Protein AF-A0AA39C9L7-F1 (afdb_monomer_lite)

Secondary structure (DSSP, 8-state):
---TTTTSPPPPEEEEE-TTS-EEEEEESSGGGGTS--HHHHHHHHHHHHS-GGGS----TTTS--GGGS--THHHHH-----GGGSHHHHHHHHHHHS----

InterPro domains:
  IPR007527 Zinc finger, SWIM-type [PS50966] (13-49)

Structure (mmCIF, N/CA/C/O backbone):
data_AF-A0AA39C9L7-F1
#
_entry.id   AF-A0AA39C9L7-F1
#
loop_
_atom_site.group_PDB
_atom_site.id
_atom_site.type_symbol
_atom_site.label_atom_id
_atom_site.label_alt_id
_atom_site.label_comp_id
_atom_site.label_asym_id
_atom_site.label_entity_id
_atom_site.label_seq_id
_atom_site.pdbx_PDB_ins_code
_atom_site.Cartn_x
_atom_site.Cartn_y
_atom_site.Cartn_z
_atom_site.occupancy
_atom_site.B_iso_or_equiv
_atom_site.auth_seq_id
_atom_site.auth_comp_id
_atom_site.auth_asym_id
_atom_site.auth_atom_id
_atom_site.pdbx_PDB_model_num
ATOM 1 N N . MET A 1 1 ? 19.465 0.924 21.738 1.00 45.41 1 MET A N 1
ATOM 2 C CA . MET A 1 1 ? 18.721 1.045 20.464 1.00 45.41 1 MET A CA 1
ATOM 3 C C . MET A 1 1 ? 19.732 1.195 19.339 1.00 45.41 1 MET A C 1
ATOM 5 O O . MET A 1 1 ? 20.429 2.197 19.297 1.00 45.41 1 MET A O 1
ATOM 9 N N . GLN A 1 2 ? 19.902 0.176 18.499 1.00 39.09 2 GLN A N 1
ATOM 10 C CA . GLN A 1 2 ? 20.868 0.201 17.397 1.00 39.09 2 GLN A CA 1
ATOM 11 C C . GLN A 1 2 ? 20.254 0.981 16.219 1.00 39.09 2 GLN A C 1
ATOM 13 O O . GLN A 1 2 ? 19.266 0.544 15.638 1.00 39.09 2 GLN A O 1
ATOM 18 N N . THR A 1 3 ? 20.794 2.158 15.892 1.00 53.06 3 THR A N 1
ATOM 19 C CA . THR A 1 3 ? 20.255 3.099 14.882 1.00 53.06 3 THR A CA 1
ATOM 20 C C . THR A 1 3 ? 20.807 2.863 13.468 1.00 53.06 3 THR A C 1
ATOM 22 O O . THR A 1 3 ? 20.812 3.760 12.627 1.00 53.06 3 THR A O 1
ATOM 25 N N . SER A 1 4 ? 21.267 1.647 13.163 1.00 48.06 4 SER A N 1
ATOM 26 C CA . SER A 1 4 ? 22.079 1.330 11.975 1.00 48.06 4 SER A CA 1
ATOM 27 C C . SER A 1 4 ? 21.371 1.436 10.612 1.00 48.06 4 SER A C 1
ATOM 29 O O . SER A 1 4 ? 21.981 1.130 9.593 1.00 48.06 4 SER A O 1
ATOM 31 N N . HIS A 1 5 ? 20.123 1.909 10.544 1.00 54.19 5 HIS A N 1
ATOM 32 C CA . HIS A 1 5 ? 19.326 1.922 9.310 1.00 54.19 5 HIS A CA 1
ATOM 33 C C . HIS A 1 5 ? 18.667 3.266 8.960 1.00 54.19 5 HIS A C 1
ATOM 35 O O . HIS A 1 5 ? 17.748 3.297 8.148 1.00 54.19 5 HIS A O 1
ATOM 41 N N . LEU A 1 6 ? 19.168 4.390 9.483 1.00 56.44 6 LEU A N 1
ATOM 42 C CA . LEU A 1 6 ? 18.651 5.737 9.167 1.00 56.44 6 LEU A CA 1
ATOM 43 C C . LEU A 1 6 ? 18.743 6.131 7.675 1.00 56.44 6 LEU A C 1
ATOM 45 O O . LEU A 1 6 ? 18.081 7.072 7.254 1.00 56.44 6 LEU A O 1
ATOM 49 N N . LYS A 1 7 ? 19.560 5.431 6.873 1.00 58.84 7 LYS A N 1
ATOM 50 C CA . LYS A 1 7 ? 19.748 5.694 5.431 1.00 58.84 7 LYS A CA 1
ATOM 51 C C . LYS A 1 7 ? 18.944 4.770 4.507 1.00 58.84 7 LYS A C 1
ATOM 53 O O . LYS A 1 7 ? 19.009 4.931 3.291 1.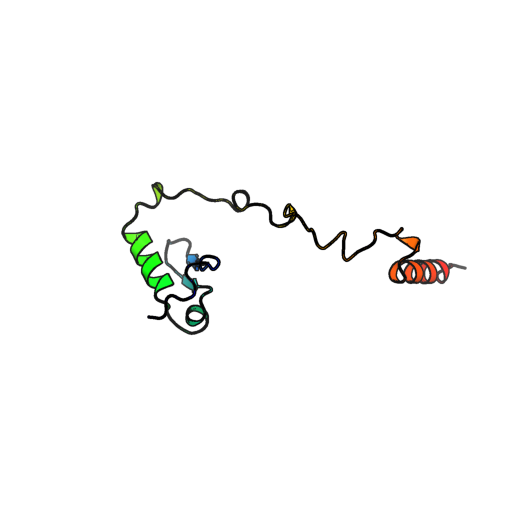00 58.84 7 LYS A O 1
ATOM 58 N N . ASN A 1 8 ? 18.225 3.789 5.052 1.00 64.62 8 ASN A N 1
ATOM 59 C CA . ASN A 1 8 ? 17.385 2.909 4.244 1.00 64.62 8 ASN A CA 1
ATOM 60 C C . ASN A 1 8 ? 16.055 3.581 3.902 1.00 64.62 8 ASN A C 1
ATOM 62 O O . ASN A 1 8 ? 15.692 4.605 4.480 1.00 64.62 8 ASN A O 1
ATOM 66 N N . LYS A 1 9 ? 15.329 3.003 2.937 1.00 69.50 9 LYS A N 1
ATOM 67 C CA . LYS A 1 9 ? 13.983 3.473 2.601 1.00 69.50 9 LYS A CA 1
ATOM 68 C C . LYS A 1 9 ? 13.127 3.571 3.875 1.00 69.50 9 LYS A C 1
ATOM 70 O O . LYS A 1 9 ? 13.191 2.644 4.689 1.00 69.50 9 LYS A O 1
ATOM 75 N N . PRO A 1 10 ? 12.334 4.647 4.034 1.00 78.88 10 PRO A N 1
ATOM 76 C CA . PRO A 1 10 ? 11.397 4.771 5.142 1.00 78.88 10 PRO A CA 1
ATOM 77 C C . PRO A 1 10 ? 10.500 3.537 5.238 1.00 78.88 10 PRO A C 1
ATOM 79 O O . PRO A 1 10 ? 10.123 2.961 4.217 1.00 78.88 10 PRO A O 1
ATOM 82 N N . HIS A 1 11 ? 10.155 3.138 6.460 1.00 83.44 11 HIS A N 1
ATOM 83 C CA . HIS A 1 11 ? 9.178 2.078 6.660 1.00 83.44 11 HIS A CA 1
ATOM 84 C C . HIS A 1 11 ? 7.803 2.539 6.177 1.00 83.44 11 HIS A C 1
ATOM 86 O O . HIS A 1 11 ? 7.297 3.570 6.614 1.00 83.44 11 HIS A O 1
ATOM 92 N N . GLU A 1 12 ? 7.185 1.747 5.310 1.00 86.38 12 GLU A N 1
ATOM 93 C CA . GLU A 1 12 ? 5.794 1.940 4.915 1.00 86.38 12 GLU A CA 1
ATOM 94 C C . GLU A 1 12 ? 4.867 1.394 6.007 1.00 86.38 12 GLU A C 1
ATOM 96 O O . GLU A 1 12 ? 5.106 0.306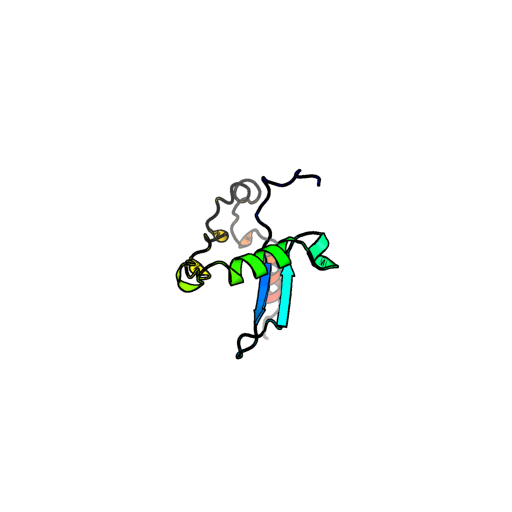 6.556 1.00 86.38 12 GLU A O 1
ATOM 101 N N . ILE A 1 13 ? 3.834 2.174 6.330 1.00 88.00 13 ILE A N 1
ATOM 102 C CA . ILE A 1 13 ? 2.784 1.836 7.289 1.00 88.00 13 ILE A CA 1
ATOM 103 C C . ILE A 1 13 ? 1.468 1.805 6.527 1.00 88.00 13 ILE A C 1
ATOM 105 O O . ILE A 1 13 ? 1.029 2.818 5.990 1.00 88.00 13 ILE A O 1
ATOM 109 N N . ASN A 1 14 ? 0.849 0.632 6.496 1.00 87.88 14 ASN A N 1
ATOM 110 C CA . ASN A 1 14 ? -0.428 0.404 5.841 1.00 87.88 14 ASN A CA 1
ATOM 111 C C . ASN A 1 14 ? -1.511 0.285 6.910 1.00 87.88 14 ASN A C 1
ATOM 113 O O . ASN A 1 14 ? -1.354 -0.474 7.867 1.00 87.88 14 ASN A O 1
ATOM 117 N N . CYS A 1 15 ? -2.597 1.035 6.750 1.00 87.88 15 CYS A N 1
ATOM 118 C CA . CYS A 1 15 ? -3.714 1.072 7.684 1.00 87.88 15 CYS A CA 1
ATOM 119 C C . CYS A 1 15 ? -5.011 0.757 6.938 1.00 87.88 15 CYS A C 1
ATOM 121 O O . CYS A 1 15 ? -5.272 1.339 5.888 1.00 87.88 15 CYS A O 1
ATOM 123 N N . SER A 1 16 ? -5.816 -0.147 7.489 1.00 88.94 16 SER A N 1
ATOM 124 C CA . SER A 1 16 ? -7.188 -0.380 7.035 1.00 88.94 16 SER A CA 1
ATOM 125 C C . SER A 1 16 ? -8.147 0.304 7.999 1.00 88.94 16 SER A C 1
ATOM 127 O O . SER A 1 16 ? -8.060 0.097 9.211 1.00 88.94 16 SER A O 1
ATOM 129 N N . VAL A 1 17 ? -9.066 1.106 7.468 1.00 89.38 17 VAL A N 1
ATOM 130 C CA . VAL A 1 17 ? -10.023 1.899 8.249 1.00 89.38 17 VAL A CA 1
ATOM 131 C C . VAL A 1 17 ? -11.441 1.562 7.784 1.00 89.38 17 VAL A C 1
ATOM 133 O O . VAL A 1 17 ? -11.678 1.408 6.589 1.00 89.38 17 VAL A O 1
ATOM 136 N N . SER A 1 18 ? -12.370 1.414 8.729 1.00 92.12 18 SER A N 1
ATOM 137 C CA . SER A 1 18 ? -13.801 1.247 8.455 1.00 92.12 18 SER A CA 1
ATOM 138 C C . SER A 1 18 ? -14.396 2.523 7.855 1.00 92.12 18 SER A C 1
ATOM 140 O O . SER A 1 18 ? -13.860 3.616 8.044 1.00 92.12 18 SER A O 1
ATOM 142 N N . CYS A 1 19 ? -15.568 2.408 7.233 1.00 87.62 19 CYS A N 1
ATOM 143 C CA . CYS A 1 19 ? -16.372 3.558 6.816 1.00 87.62 19 CYS A CA 1
ATOM 144 C C . CYS A 1 19 ? -16.673 4.519 7.983 1.00 87.62 19 CYS A C 1
ATOM 146 O O . CYS A 1 19 ? -16.743 5.725 7.776 1.00 87.62 19 CYS A O 1
ATOM 148 N N . ASP A 1 20 ? -16.764 4.003 9.213 1.00 90.38 20 ASP A N 1
ATOM 149 C CA . ASP A 1 20 ? -17.001 4.794 10.432 1.00 90.38 20 ASP A CA 1
ATOM 150 C C . ASP A 1 20 ? -15.732 5.461 10.999 1.00 90.38 20 ASP A C 1
ATOM 152 O O . ASP A 1 20 ? -15.735 5.949 12.129 1.00 90.38 20 ASP A O 1
ATOM 156 N N . GLY A 1 21 ? -14.603 5.399 10.287 1.00 82.06 21 GLY A N 1
ATOM 157 C CA . GLY A 1 21 ? -13.329 5.962 10.744 1.00 82.06 21 GLY A CA 1
ATOM 158 C C . GLY A 1 21 ? -12.603 5.131 11.811 1.00 82.06 21 GLY A C 1
ATOM 159 O O . GLY A 1 21 ? -11.587 5.567 12.350 1.00 82.06 21 GLY A O 1
ATOM 160 N N . LYS A 1 22 ? -13.083 3.920 12.124 1.00 88.25 22 LYS A N 1
ATOM 161 C CA . LYS A 1 22 ? -12.417 3.005 13.067 1.00 88.25 22 LYS A CA 1
ATOM 162 C C . LYS A 1 22 ? -11.240 2.292 12.409 1.00 88.25 22 LYS A C 1
ATOM 164 O O . LYS A 1 22 ? -11.383 1.732 11.327 1.00 88.25 22 LYS A O 1
ATOM 169 N N . ILE A 1 23 ? -10.102 2.246 13.093 1.00 88.69 23 ILE A N 1
ATOM 170 C CA . ILE A 1 23 ? -8.921 1.505 12.634 1.00 88.69 23 ILE A CA 1
ATOM 171 C C . ILE A 1 23 ? -9.188 0.001 12.780 1.00 88.69 23 ILE A C 1
ATOM 173 O O . ILE A 1 23 ? -9.414 -0.480 13.888 1.00 88.69 23 ILE A O 1
ATOM 177 N N . LEU A 1 24 ? -9.162 -0.731 11.665 1.00 89.88 24 LEU A N 1
ATOM 178 C CA . LEU A 1 24 ? -9.362 -2.183 11.618 1.00 89.88 24 LEU A CA 1
ATOM 179 C C . LEU A 1 24 ? -8.040 -2.931 11.802 1.00 89.88 24 LEU A C 1
ATOM 181 O O . LEU A 1 24 ? -7.962 -3.898 12.555 1.00 89.88 24 LEU A O 1
ATOM 185 N N . SER A 1 25 ? -6.990 -2.481 11.116 1.00 88.75 25 SER A N 1
ATOM 186 C CA . SER A 1 25 ? -5.658 -3.078 11.199 1.00 88.75 25 SER A CA 1
ATOM 187 C C . SER A 1 25 ? -4.584 -2.079 10.785 1.00 88.75 25 SER A C 1
ATOM 189 O O . SER A 1 25 ? -4.830 -1.170 9.992 1.00 88.75 25 SER A O 1
ATOM 191 N N . MET A 1 26 ? -3.376 -2.255 11.319 1.00 88.50 26 MET A N 1
ATOM 192 C CA . MET A 1 26 ? -2.203 -1.495 10.902 1.00 88.50 26 MET A CA 1
ATOM 193 C C . MET A 1 26 ? -0.989 -2.417 10.832 1.00 88.50 26 MET A C 1
ATOM 195 O O . MET A 1 26 ? -0.755 -3.207 11.745 1.00 88.50 26 MET A O 1
ATOM 199 N N . VAL A 1 27 ? -0.220 -2.308 9.753 1.00 89.25 27 VAL A N 1
ATOM 200 C CA . VAL A 1 27 ? 0.970 -3.125 9.498 1.00 89.25 27 VAL A CA 1
ATOM 201 C C . VAL A 1 27 ? 2.121 -2.215 9.107 1.00 89.25 27 VAL A C 1
ATOM 203 O O . VAL A 1 27 ? 1.966 -1.314 8.286 1.00 89.25 27 VAL A O 1
ATOM 206 N N . CYS A 1 28 ? 3.295 -2.470 9.678 1.00 88.44 28 CYS A N 1
ATOM 207 C CA . CYS A 1 28 ? 4.522 -1.765 9.340 1.00 88.44 28 CYS A CA 1
ATOM 208 C C . CYS A 1 28 ? 5.510 -2.732 8.692 1.00 88.44 28 CYS A C 1
ATOM 210 O O . CYS A 1 28 ? 5.740 -3.823 9.203 1.00 88.44 28 CYS A O 1
ATOM 212 N N . THR A 1 29 ? 6.164 -2.297 7.619 1.00 87.19 29 THR A N 1
ATOM 213 C CA . THR A 1 29 ? 7.181 -3.076 6.883 1.00 87.19 29 THR A CA 1
ATOM 214 C C . THR A 1 29 ? 8.477 -3.350 7.663 1.00 87.19 29 THR A C 1
ATOM 216 O O . THR A 1 29 ? 9.392 -3.993 7.149 1.00 87.19 29 THR A O 1
ATOM 219 N N . CYS A 1 30 ? 8.610 -2.857 8.898 1.00 84.69 30 CYS A N 1
ATOM 220 C CA . CYS A 1 30 ? 9.762 -3.164 9.744 1.00 84.69 30 CYS A CA 1
ATOM 221 C C . CYS A 1 30 ? 9.756 -4.635 10.201 1.00 84.69 30 CYS A C 1
ATOM 223 O O . CYS A 1 30 ? 8.701 -5.249 10.322 1.00 84.69 30 CYS A O 1
ATOM 225 N N . LYS A 1 31 ? 10.934 -5.185 10.529 1.00 78.56 31 LYS A N 1
ATOM 226 C CA . LYS A 1 31 ? 11.074 -6.594 10.952 1.00 78.56 31 LYS A CA 1
ATOM 227 C C . LYS A 1 31 ? 10.158 -6.977 12.123 1.00 78.56 31 LYS A C 1
ATOM 229 O O . LYS A 1 31 ? 9.612 -8.069 12.120 1.00 78.56 31 LYS A O 1
ATOM 234 N N . ALA A 1 32 ? 9.968 -6.071 13.084 1.00 72.38 32 ALA A N 1
ATOM 235 C CA . ALA A 1 32 ? 9.074 -6.288 14.224 1.00 72.38 32 ALA A CA 1
ATOM 236 C C . ALA A 1 32 ? 7.585 -6.208 13.838 1.00 72.38 32 ALA A C 1
ATOM 238 O O . ALA A 1 32 ? 6.763 -6.924 14.393 1.00 72.38 32 ALA A O 1
ATOM 239 N N . GLY A 1 33 ? 7.235 -5.384 12.844 1.00 63.28 33 GLY A N 1
ATOM 240 C CA . GLY A 1 33 ? 5.851 -5.172 12.400 1.00 63.28 33 GLY A CA 1
ATOM 241 C C . GLY A 1 33 ? 5.228 -6.362 11.667 1.00 63.28 33 GLY A C 1
ATOM 242 O O . GLY A 1 33 ? 4.037 -6.327 11.374 1.00 63.28 33 GLY A O 1
ATOM 243 N N . LEU A 1 34 ? 6.017 -7.406 11.392 1.00 62.19 34 LEU A N 1
ATOM 244 C CA . LEU A 1 34 ? 5.561 -8.680 10.831 1.00 62.19 34 LEU A CA 1
ATOM 245 C C . LEU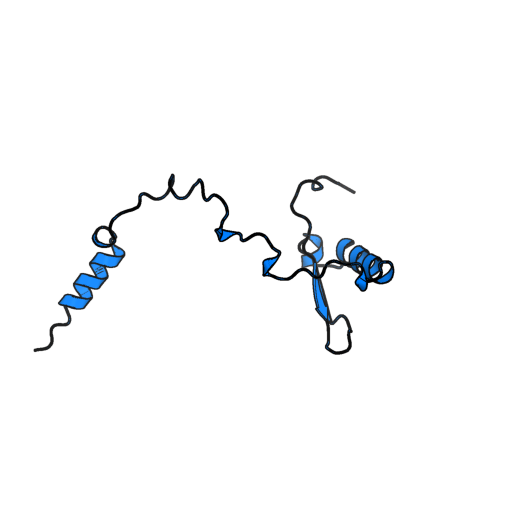 A 1 34 ? 5.135 -9.697 11.907 1.00 62.19 34 LEU A C 1
ATOM 247 O O . LEU A 1 34 ? 4.534 -10.707 11.556 1.00 62.19 34 LEU A O 1
ATOM 251 N N . GLY A 1 35 ? 5.428 -9.449 13.192 1.00 60.09 35 GLY A N 1
ATOM 252 C CA . GLY A 1 35 ? 5.098 -10.364 14.296 1.00 60.09 35 GLY A CA 1
ATOM 253 C C . GLY A 1 35 ? 4.471 -9.706 15.533 1.00 60.09 35 GLY A C 1
ATOM 254 O O . GLY A 1 35 ? 3.750 -10.377 16.264 1.00 60.09 35 GLY A O 1
ATOM 255 N N . GLU A 1 36 ? 4.696 -8.407 15.771 1.00 65.81 36 GLU A N 1
ATOM 256 C CA . GLU A 1 36 ? 4.238 -7.688 16.970 1.00 65.81 36 GLU A CA 1
ATOM 257 C C . GLU A 1 36 ? 4.002 -6.176 16.733 1.00 65.81 36 GLU A C 1
ATOM 259 O O . GLU A 1 36 ? 4.214 -5.640 15.641 1.00 65.81 36 GLU A O 1
ATOM 264 N N . LYS A 1 37 ? 3.544 -5.456 17.774 1.00 75.19 37 LYS A N 1
ATOM 265 C CA . LYS A 1 37 ? 3.312 -3.999 17.737 1.00 75.19 37 LYS A CA 1
ATOM 266 C C . LYS A 1 37 ? 4.649 -3.254 17.727 1.00 75.19 37 LYS A C 1
ATOM 268 O O . LYS A 1 37 ? 5.338 -3.190 18.740 1.00 75.19 37 LYS A O 1
ATOM 273 N N . CYS A 1 38 ? 5.005 -2.644 16.599 1.00 86.88 38 CYS A N 1
ATOM 274 C CA . CYS A 1 38 ? 6.230 -1.856 16.503 1.00 86.88 38 CYS A CA 1
ATOM 275 C C . CYS A 1 38 ? 6.033 -0.399 16.963 1.00 86.88 38 CYS A C 1
ATOM 277 O O . CYS A 1 38 ? 4.953 0.181 16.838 1.00 86.88 38 CYS A O 1
ATOM 279 N N . MET A 1 39 ? 7.117 0.233 17.424 1.00 85.25 39 MET A N 1
ATOM 280 C CA . MET A 1 39 ? 7.106 1.646 17.837 1.00 85.25 39 MET A CA 1
ATOM 281 C C . MET A 1 39 ? 6.761 2.609 16.689 1.00 85.25 39 MET A C 1
ATOM 283 O O . MET A 1 39 ? 6.270 3.703 16.944 1.00 85.25 39 MET A O 1
ATOM 287 N N . HIS A 1 40 ? 6.961 2.203 15.429 1.00 87.56 40 HIS A N 1
ATOM 288 C CA . HIS A 1 40 ? 6.573 3.008 14.267 1.00 87.56 40 HIS A CA 1
ATOM 289 C C . HIS A 1 40 ? 5.053 3.174 14.168 1.00 87.56 40 HIS A C 1
ATOM 291 O O . HIS A 1 40 ? 4.582 4.284 13.959 1.00 87.56 40 HIS A O 1
ATOM 297 N N . ILE A 1 41 ? 4.289 2.096 14.385 1.00 87.81 41 ILE A N 1
ATOM 298 C CA . ILE A 1 41 ? 2.818 2.139 14.409 1.00 87.81 41 ILE A CA 1
ATOM 299 C C . ILE A 1 41 ? 2.342 3.094 15.503 1.00 87.81 41 ILE A C 1
ATOM 301 O O . ILE A 1 41 ? 1.504 3.959 15.258 1.00 87.81 41 ILE A O 1
ATOM 305 N N . PHE A 1 42 ? 2.920 2.972 16.700 1.00 86.81 42 PHE A N 1
ATOM 306 C CA . PHE A 1 42 ? 2.569 3.838 17.821 1.00 86.81 42 PHE A CA 1
ATOM 307 C C . PHE A 1 42 ? 2.887 5.310 17.532 1.00 86.81 42 PHE A C 1
ATOM 309 O O . PHE A 1 42 ? 2.033 6.173 17.719 1.00 86.81 42 PHE A O 1
ATOM 316 N N . GLY A 1 43 ? 4.089 5.592 17.021 1.00 88.44 43 GLY A N 1
ATOM 317 C CA . GLY A 1 43 ? 4.497 6.942 16.640 1.00 88.44 43 GLY A CA 1
ATOM 318 C C . GLY A 1 43 ? 3.588 7.547 15.571 1.00 88.44 43 GLY A C 1
ATOM 319 O O . GLY A 1 43 ? 3.216 8.710 15.680 1.00 88.44 43 GLY A O 1
ATOM 320 N N . THR A 1 44 ? 3.163 6.762 14.580 1.00 87.12 44 THR A N 1
ATOM 321 C CA . THR A 1 44 ? 2.223 7.226 13.552 1.00 87.12 44 THR A CA 1
ATOM 322 C C . THR A 1 44 ? 0.855 7.551 14.126 1.00 87.12 44 THR A C 1
ATOM 324 O O . THR A 1 44 ? 0.337 8.623 13.834 1.00 87.12 44 THR A O 1
ATOM 327 N N . LEU A 1 45 ? 0.293 6.688 14.978 1.00 87.69 45 LEU A N 1
ATOM 328 C CA . LEU A 1 45 ? -0.975 6.973 15.655 1.00 87.69 45 LEU A CA 1
ATOM 329 C C . LEU A 1 45 ? -0.885 8.256 16.483 1.00 87.69 45 LEU A C 1
ATOM 331 O O . LEU A 1 45 ? -1.753 9.117 16.373 1.00 87.69 45 LEU A O 1
ATOM 335 N N . LEU A 1 46 ? 0.196 8.417 17.250 1.00 88.44 46 LEU A N 1
ATOM 336 C CA . LEU A 1 46 ? 0.434 9.621 18.037 1.00 88.44 46 LEU A CA 1
ATOM 337 C C . LEU A 1 46 ? 0.542 10.864 17.140 1.00 88.44 46 LEU A C 1
ATOM 339 O O . LEU A 1 46 ? -0.139 11.857 17.386 1.00 88.44 46 LEU A O 1
ATOM 343 N N . CYS A 1 47 ? 1.317 10.805 16.056 1.00 86.31 47 CYS A N 1
ATOM 344 C CA . CYS A 1 47 ? 1.4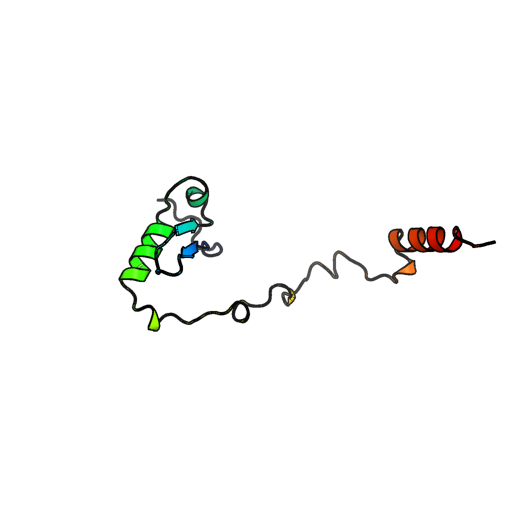03 11.893 15.082 1.00 86.31 47 CYS A CA 1
ATOM 345 C C . CYS A 1 47 ? 0.034 12.249 14.491 1.00 86.31 47 CYS A C 1
ATOM 347 O O . CYS A 1 47 ? -0.291 13.428 14.413 1.00 86.31 47 CYS A O 1
ATOM 349 N N . CYS A 1 48 ? -0.796 11.266 14.135 1.00 83.00 48 CYS A N 1
ATOM 350 C CA . CYS A 1 48 ? -2.146 11.514 13.620 1.00 83.00 48 CYS A CA 1
ATOM 351 C C . CYS A 1 48 ? -3.069 12.187 14.647 1.00 83.00 48 CYS A C 1
ATOM 353 O O . CYS A 1 48 ? -3.983 12.899 14.249 1.00 83.00 48 CYS A O 1
ATOM 355 N N . THR A 1 49 ? -2.840 11.983 15.950 1.00 84.50 49 THR A N 1
ATOM 356 C CA . THR A 1 49 ? -3.601 12.677 17.007 1.00 84.50 49 THR A CA 1
ATOM 357 C C . THR A 1 49 ? -3.107 14.096 17.281 1.00 84.50 49 THR A C 1
ATOM 359 O O . THR A 1 49 ? -3.883 14.933 17.730 1.00 84.50 49 THR A O 1
ATOM 362 N N . LEU A 1 50 ? -1.824 14.370 17.027 1.00 86.19 50 LEU A N 1
ATOM 363 C CA . LEU A 1 50 ? -1.194 15.660 17.320 1.00 86.19 50 LEU A CA 1
ATOM 364 C C . LEU A 1 50 ? -1.214 16.618 16.122 1.00 86.19 50 LEU A C 1
ATOM 366 O O . LEU A 1 50 ? -1.194 17.834 16.302 1.00 86.19 50 LEU A O 1
ATOM 370 N N . ILE A 1 51 ? -1.225 16.085 14.901 1.00 84.94 51 ILE A N 1
ATOM 371 C CA . ILE A 1 51 ? -1.174 16.859 13.662 1.00 84.94 51 ILE A CA 1
ATOM 372 C C . ILE A 1 51 ? -2.593 17.040 13.123 1.00 84.94 51 ILE A C 1
ATOM 374 O O . ILE A 1 51 ? -3.374 16.095 13.039 1.00 84.94 51 ILE A O 1
ATOM 378 N N . ASN A 1 52 ? -2.919 18.262 12.700 1.00 79.25 52 ASN A N 1
ATOM 379 C CA . ASN A 1 52 ? -4.158 18.530 11.981 1.00 79.25 52 ASN A CA 1
ATOM 380 C C . ASN A 1 52 ? -4.111 17.839 10.609 1.00 79.25 52 ASN A C 1
ATOM 382 O O . ASN A 1 52 ? -3.321 18.221 9.755 1.00 79.25 52 ASN A O 1
ATOM 386 N N . LEU A 1 53 ? -4.965 16.840 10.382 1.00 75.19 53 LEU A N 1
ATOM 387 C CA . LEU A 1 53 ? -4.957 16.057 9.139 1.00 75.19 53 LEU A CA 1
ATOM 388 C C . LEU A 1 53 ? -5.152 16.914 7.878 1.00 75.19 53 LEU A C 1
ATOM 390 O O . LEU A 1 53 ? -4.641 16.550 6.824 1.00 75.19 53 LEU A O 1
ATOM 394 N N . ASN A 1 54 ? -5.814 18.072 7.984 1.00 77.62 54 ASN A N 1
ATOM 395 C CA . ASN A 1 54 ? -6.019 18.982 6.852 1.00 77.62 54 ASN A C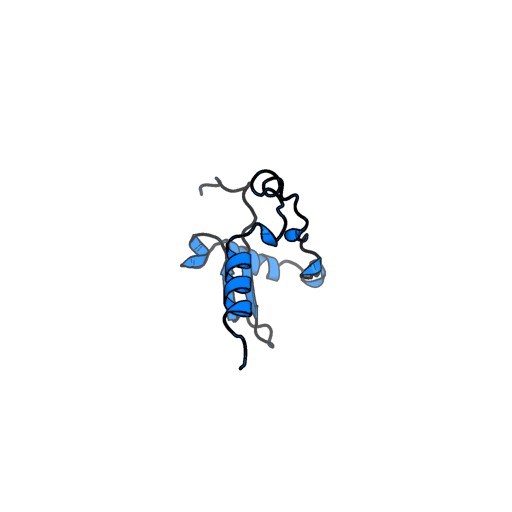A 1
ATOM 396 C C . ASN A 1 54 ? -4.726 19.674 6.387 1.00 77.62 54 ASN A C 1
ATOM 398 O O . ASN A 1 54 ? -4.720 20.294 5.328 1.00 77.62 54 ASN A O 1
ATOM 402 N N . THR A 1 55 ? -3.640 19.603 7.163 1.00 80.81 55 THR A N 1
ATOM 403 C CA . THR A 1 55 ? -2.329 20.138 6.762 1.00 80.81 55 THR A CA 1
ATOM 404 C C . THR A 1 55 ? -1.461 19.102 6.054 1.00 80.81 55 THR A C 1
ATOM 406 O O . THR A 1 55 ? -0.417 19.455 5.503 1.00 80.81 55 THR A O 1
ATOM 409 N N . LEU A 1 56 ? -1.872 17.829 6.052 1.00 78.81 56 LEU A N 1
ATOM 410 C CA . LEU A 1 56 ? -1.152 16.776 5.351 1.00 78.81 56 LEU A CA 1
ATOM 411 C C . LEU A 1 56 ? -1.446 16.862 3.847 1.00 78.81 56 LEU A C 1
ATOM 413 O O . LEU A 1 56 ? -2.609 16.973 3.454 1.00 78.81 56 LEU A O 1
ATOM 417 N N . PRO A 1 57 ? -0.419 16.786 2.982 1.00 79.88 57 PRO A N 1
ATOM 418 C CA . PRO A 1 57 ? -0.642 16.753 1.547 1.00 79.88 57 PRO A CA 1
ATOM 419 C C . PRO A 1 57 ? -1.417 15.485 1.179 1.00 79.88 57 PRO A C 1
ATOM 421 O O . PRO A 1 57 ? -1.011 14.372 1.520 1.00 79.88 57 PRO A O 1
ATOM 424 N N . MET A 1 58 ? -2.526 15.652 0.460 1.00 80.31 58 MET A N 1
ATOM 425 C CA . MET A 1 58 ? -3.250 14.534 -0.132 1.00 80.31 58 MET A CA 1
ATOM 426 C C . MET A 1 58 ? -2.418 13.986 -1.293 1.00 80.31 58 MET A C 1
ATOM 428 O O . MET A 1 58 ? -2.378 14.575 -2.369 1.00 80.31 58 MET A O 1
ATOM 432 N N . LEU A 1 59 ? -1.730 12.871 -1.055 1.00 80.81 59 LEU A N 1
ATOM 433 C CA . LEU A 1 59 ? -0.955 12.174 -2.075 1.00 80.81 59 LEU A CA 1
ATOM 434 C C . LEU A 1 59 ? -1.827 11.110 -2.745 1.00 80.81 59 LEU A C 1
ATOM 436 O O . LEU A 1 59 ? -2.400 10.240 -2.090 1.00 80.81 59 LEU A O 1
ATOM 440 N N . SER A 1 60 ? -1.905 11.172 -4.064 1.00 79.88 60 SER A N 1
ATOM 441 C CA . SER A 1 60 ? -2.502 10.165 -4.931 1.00 79.88 60 SER A CA 1
ATOM 442 C C . SER A 1 60 ? -1.460 9.139 -5.387 1.00 79.88 60 SER A C 1
ATOM 444 O O . SER A 1 60 ? -0.247 9.356 -5.322 1.00 79.88 60 SER A O 1
ATOM 446 N N . CYS A 1 61 ? -1.927 8.018 -5.938 1.00 70.00 61 CYS A N 1
ATOM 447 C CA . CYS A 1 61 ? -1.052 7.017 -6.550 1.00 70.00 61 CYS A CA 1
ATOM 448 C C . CYS A 1 61 ? -0.217 7.571 -7.722 1.00 70.00 61 CYS A C 1
ATOM 450 O O . CYS A 1 61 ? 0.822 6.996 -8.047 1.00 70.00 61 CYS A O 1
ATOM 452 N N . THR A 1 62 ? -0.627 8.693 -8.325 1.00 77.38 62 THR A N 1
ATOM 453 C CA . THR A 1 62 ? 0.129 9.384 -9.378 1.00 77.38 62 THR A CA 1
ATOM 454 C C . THR A 1 62 ? 1.237 10.298 -8.859 1.00 77.38 62 THR A C 1
ATOM 456 O O . THR A 1 62 ? 2.159 10.602 -9.613 1.00 77.38 62 THR A O 1
ATOM 459 N N . ASP A 1 63 ? 1.207 10.685 -7.580 1.00 79.31 63 ASP A N 1
ATOM 460 C CA . ASP A 1 63 ? 2.255 11.519 -6.972 1.00 79.31 63 ASP A CA 1
ATOM 461 C C . ASP A 1 63 ? 3.532 10.721 -6.671 1.00 79.31 63 ASP A C 1
ATOM 463 O O . ASP A 1 63 ? 4.632 11.270 -6.553 1.00 79.31 63 ASP A O 1
ATOM 467 N N . VAL A 1 64 ? 3.420 9.392 -6.600 1.00 77.75 64 VAL A N 1
ATOM 468 C CA . VAL A 1 64 ? 4.577 8.506 -6.495 1.00 77.75 64 VAL A CA 1
ATOM 469 C C . VAL A 1 64 ? 5.281 8.446 -7.850 1.00 77.75 64 VAL A C 1
ATOM 471 O O . VAL A 1 64 ? 4.713 8.002 -8.847 1.00 77.75 64 VAL A O 1
ATOM 474 N N . LYS A 1 65 ? 6.562 8.842 -7.892 1.00 76.19 65 LYS A N 1
ATOM 475 C CA . LYS A 1 65 ? 7.380 8.763 -9.116 1.00 76.19 65 LYS A CA 1
ATOM 476 C C . LYS A 1 65 ? 7.272 7.376 -9.761 1.00 76.19 65 LYS A C 1
ATOM 478 O O . LYS A 1 65 ? 7.628 6.366 -9.147 1.00 76.19 65 LYS A O 1
ATOM 483 N N . CYS A 1 66 ? 6.845 7.352 -11.026 1.00 75.12 66 CYS A N 1
ATOM 484 C CA . CYS A 1 66 ? 6.680 6.136 -11.816 1.00 75.12 66 CYS A CA 1
ATOM 485 C C . CYS A 1 66 ? 7.963 5.292 -11.799 1.00 75.12 66 CYS A C 1
ATOM 487 O O . CYS A 1 66 ? 9.004 5.700 -12.317 1.00 75.12 66 CYS A O 1
ATOM 489 N N . SER A 1 67 ? 7.886 4.093 -11.218 1.00 74.50 67 SER A N 1
ATOM 490 C CA . SER A 1 67 ? 9.049 3.203 -11.137 1.00 74.50 67 SER A CA 1
ATOM 491 C C . SER A 1 67 ? 9.479 2.644 -12.493 1.00 74.50 67 SER A C 1
ATOM 493 O O . SER A 1 67 ? 10.631 2.250 -12.618 1.00 74.50 67 SER A O 1
ATOM 495 N N . TRP A 1 68 ? 8.595 2.654 -13.494 1.00 70.94 68 TRP A N 1
ATOM 496 C CA . TRP A 1 68 ? 8.877 2.183 -14.855 1.00 70.94 68 TRP A CA 1
ATOM 497 C C . TRP A 1 68 ? 9.695 3.187 -15.672 1.00 70.94 68 TRP A C 1
ATOM 499 O O . TRP A 1 68 ? 10.380 2.807 -16.610 1.00 70.94 68 TRP A O 1
ATOM 509 N N . LYS A 1 69 ? 9.649 4.476 -15.309 1.00 70.88 69 LYS A N 1
ATOM 510 C CA . LYS A 1 69 ? 10.471 5.523 -15.936 1.00 70.88 69 LYS A CA 1
ATOM 511 C C . LYS A 1 69 ? 11.876 5.623 -15.333 1.00 70.88 69 LYS A C 1
ATOM 513 O O . LYS A 1 69 ? 12.599 6.567 -15.631 1.00 70.88 69 LYS A O 1
ATOM 518 N N . LYS A 1 70 ? 12.255 4.711 -14.433 1.00 75.19 70 LYS A N 1
ATOM 519 C CA . LYS A 1 70 ? 13.614 4.686 -13.881 1.00 75.19 70 LYS A CA 1
ATOM 520 C C . LYS A 1 70 ? 14.577 4.245 -14.978 1.00 75.19 70 LYS A C 1
ATOM 522 O O . LYS A 1 70 ? 14.249 3.352 -15.749 1.00 75.19 70 LYS A O 1
ATOM 527 N N . ASP A 1 71 ? 15.768 4.838 -15.020 1.00 68.19 71 ASP A N 1
ATOM 528 C CA . ASP A 1 71 ? 16.826 4.395 -15.928 1.00 68.19 71 ASP A CA 1
ATOM 529 C C . ASP A 1 71 ? 17.170 2.929 -15.650 1.00 68.19 71 ASP A C 1
ATOM 531 O O . ASP A 1 71 ? 17.859 2.587 -14.683 1.00 68.19 71 ASP A O 1
ATOM 535 N N . HIS A 1 72 ? 16.686 2.044 -16.516 1.00 69.44 72 HIS A N 1
ATOM 536 C CA . HIS A 1 72 ? 16.987 0.623 -16.487 1.00 69.44 72 HIS A CA 1
ATOM 537 C C . HIS A 1 72 ? 18.358 0.378 -17.125 1.00 69.44 72 HIS A C 1
ATOM 539 O O . HIS A 1 72 ? 18.458 -0.313 -18.133 1.00 69.44 72 HIS A O 1
ATOM 545 N N . LYS A 1 73 ? 19.426 0.929 -16.529 1.00 66.50 73 LYS A N 1
ATOM 546 C CA . LYS A 1 73 ? 20.807 0.840 -17.053 1.00 66.50 73 LYS A CA 1
ATOM 547 C C . LYS A 1 73 ? 21.232 -0.593 -17.403 1.00 66.50 73 LYS A C 1
ATOM 549 O O . LYS A 1 73 ? 21.927 -0.806 -18.382 1.00 66.50 73 LYS A O 1
ATOM 554 N N . ARG A 1 74 ? 20.724 -1.581 -16.658 1.00 63.03 74 ARG A N 1
ATOM 555 C CA . ARG A 1 74 ? 21.038 -3.004 -16.857 1.00 63.03 74 ARG A CA 1
ATOM 556 C C . ARG A 1 74 ? 20.348 -3.653 -18.053 1.00 63.03 74 ARG A C 1
ATOM 558 O O . ARG A 1 74 ? 20.822 -4.682 -18.514 1.00 63.03 74 ARG A O 1
ATOM 565 N N . VAL A 1 75 ? 19.218 -3.132 -18.533 1.00 67.62 75 VAL A N 1
ATOM 566 C CA . VAL A 1 75 ? 18.466 -3.788 -19.618 1.00 67.62 75 VAL A CA 1
ATOM 567 C C . VAL A 1 75 ? 19.257 -3.810 -20.930 1.00 67.62 75 VAL A C 1
ATOM 569 O O . VAL A 1 75 ? 19.431 -4.908 -21.446 1.00 67.62 75 VAL A O 1
ATOM 572 N N . PRO A 1 76 ? 19.810 -2.692 -21.439 1.00 62.16 76 PRO A N 1
ATOM 573 C CA . PRO A 1 76 ? 20.630 -2.730 -22.651 1.00 62.16 76 PRO A CA 1
ATOM 574 C C . PRO A 1 76 ? 21.970 -3.465 -22.462 1.00 62.16 76 PRO A C 1
ATOM 576 O O . PRO A 1 76 ? 22.526 -3.958 -23.435 1.00 62.16 76 PRO A O 1
ATOM 579 N N . GLU A 1 77 ? 22.477 -3.581 -21.228 1.00 71.75 77 GLU A N 1
ATOM 580 C CA . GLU A 1 77 ? 23.680 -4.373 -20.916 1.00 71.75 77 GLU A CA 1
ATOM 581 C C . GLU A 1 77 ? 23.402 -5.888 -20.889 1.00 71.75 77 GLU A C 1
ATOM 583 O O . GLU A 1 77 ? 24.271 -6.687 -21.225 1.00 71.75 77 GLU A O 1
ATOM 588 N N . THR A 1 78 ? 22.196 -6.294 -20.476 1.00 74.31 78 THR A N 1
ATOM 589 C CA . THR A 1 78 ? 21.839 -7.710 -20.255 1.00 74.31 78 THR A CA 1
ATOM 590 C C . THR A 1 78 ? 21.075 -8.312 -21.435 1.00 74.31 78 THR A C 1
ATOM 592 O O . THR A 1 78 ? 21.142 -9.518 -21.668 1.00 74.31 78 THR A O 1
ATOM 595 N N . TYR A 1 79 ? 20.336 -7.492 -22.182 1.00 76.31 79 TYR A N 1
ATOM 596 C CA . TYR A 1 79 ? 19.448 -7.938 -23.247 1.00 76.31 79 TYR A CA 1
ATOM 597 C C . TYR A 1 79 ? 19.807 -7.244 -24.555 1.00 76.31 79 TYR A C 1
ATOM 599 O O . TYR A 1 79 ? 19.613 -6.041 -24.718 1.00 76.31 79 TYR A O 1
ATOM 607 N N . VAL A 1 80 ? 20.280 -8.037 -25.514 1.00 80.12 80 VAL A N 1
ATOM 608 C CA . VAL A 1 80 ? 20.425 -7.587 -26.897 1.00 80.12 80 VAL A CA 1
ATOM 609 C C . VAL A 1 80 ? 19.041 -7.637 -27.550 1.00 80.12 80 VAL A C 1
ATOM 611 O O . VAL A 1 80 ? 18.445 -8.719 -27.594 1.00 80.12 80 VAL A O 1
ATOM 614 N N . PRO A 1 81 ? 18.504 -6.512 -28.053 1.00 80.00 81 PRO A N 1
ATOM 615 C CA . PRO A 1 81 ? 17.261 -6.535 -28.807 1.00 80.00 81 PRO A CA 1
ATOM 616 C C . PRO A 1 81 ? 17.474 -7.366 -30.076 1.00 80.00 81 PRO A C 1
ATOM 618 O O . PRO A 1 81 ? 18.368 -7.084 -30.870 1.00 80.00 81 PRO A O 1
ATOM 621 N N . ARG A 1 82 ? 16.664 -8.410 -30.250 1.00 82.75 82 ARG A N 1
ATOM 622 C CA . ARG A 1 82 ? 16.671 -9.270 -31.438 1.00 82.75 82 ARG A CA 1
ATOM 623 C C . ARG A 1 82 ? 15.274 -9.333 -32.049 1.00 82.75 82 ARG A C 1
ATOM 625 O O . ARG A 1 82 ? 14.311 -9.348 -31.271 1.00 82.75 82 ARG A O 1
ATOM 632 N N . PRO A 1 83 ? 15.161 -9.411 -33.387 1.00 84.75 83 PRO A N 1
ATOM 633 C CA . PRO A 1 83 ? 13.902 -9.670 -34.081 1.00 84.75 83 PRO A CA 1
ATOM 634 C C . PRO A 1 83 ? 13.160 -10.862 -33.476 1.00 84.75 83 PRO A C 1
ATOM 636 O O . PRO A 1 83 ? 13.789 -11.832 -33.046 1.00 84.75 83 PRO A O 1
ATOM 639 N N . ILE A 1 84 ? 11.828 -10.793 -33.424 1.00 81.69 84 ILE A N 1
ATOM 640 C CA . ILE A 1 84 ? 10.996 -11.789 -32.733 1.00 81.69 84 ILE A CA 1
ATOM 641 C C . ILE A 1 84 ? 11.188 -13.205 -33.316 1.00 81.69 84 ILE A C 1
ATOM 643 O O . ILE A 1 84 ? 11.132 -14.195 -32.591 1.00 81.69 84 ILE A O 1
ATOM 647 N N . GLU A 1 85 ? 11.531 -13.291 -34.601 1.00 82.31 85 GLU A N 1
ATOM 648 C CA . GLU A 1 85 ? 11.800 -14.502 -35.382 1.00 82.31 85 GLU A CA 1
ATOM 649 C C . GLU A 1 85 ? 13.043 -15.279 -34.909 1.00 82.31 85 GLU A C 1
ATOM 651 O O . GLU A 1 85 ? 13.167 -16.491 -35.138 1.00 82.31 85 GLU A O 1
ATOM 656 N N . GLU A 1 86 ? 13.974 -14.597 -34.241 1.00 81.94 86 GLU A N 1
ATOM 657 C CA . GLU A 1 86 ? 15.176 -15.205 -33.668 1.00 81.94 86 GLU A CA 1
ATOM 658 C C . GLU A 1 86 ? 14.913 -15.875 -32.317 1.00 81.94 86 GLU A C 1
ATOM 660 O O . GLU A 1 86 ? 15.712 -16.703 -31.874 1.00 81.94 86 GLU A O 1
ATOM 665 N N . HIS A 1 87 ? 13.791 -15.567 -31.660 1.00 80.06 87 HIS A N 1
ATOM 666 C CA . HIS A 1 87 ? 13.477 -16.134 -30.353 1.00 80.06 87 HIS A CA 1
ATOM 667 C C . HIS A 1 87 ? 12.907 -17.545 -30.509 1.00 80.06 87 HIS A C 1
ATOM 669 O O . HIS A 1 87 ? 11.927 -17.790 -31.217 1.00 80.06 87 HIS A O 1
ATOM 675 N N . SER A 1 88 ? 13.498 -18.503 -29.795 1.00 78.31 88 SER A N 1
ATOM 676 C CA . SER A 1 88 ? 13.113 -19.921 -29.851 1.00 78.31 88 SER A CA 1
ATOM 677 C C . SER A 1 88 ? 11.655 -20.174 -29.448 1.00 78.31 88 SER A C 1
ATOM 679 O O . SER A 1 88 ? 11.026 -21.106 -29.945 1.00 78.31 88 SER A O 1
ATOM 681 N N . CYS A 1 89 ? 11.086 -19.328 -28.587 1.00 76.25 89 CYS A N 1
ATOM 682 C CA . CYS A 1 89 ? 9.680 -19.386 -28.191 1.00 76.25 89 CYS A CA 1
ATOM 683 C C . CYS A 1 89 ? 8.712 -18.979 -29.313 1.00 76.25 89 CYS A C 1
ATOM 685 O O . CYS A 1 89 ? 7.584 -19.468 -29.345 1.00 76.25 89 CYS A O 1
ATOM 687 N N . PHE A 1 90 ? 9.146 -18.125 -30.243 1.00 75.38 90 PHE A N 1
ATOM 688 C CA . PHE A 1 90 ? 8.342 -17.701 -31.386 1.00 75.38 90 PHE A CA 1
ATOM 689 C C . PHE A 1 90 ? 8.373 -18.743 -32.509 1.00 75.38 90 PHE A C 1
ATOM 691 O O . PHE A 1 90 ? 7.335 -19.064 -33.086 1.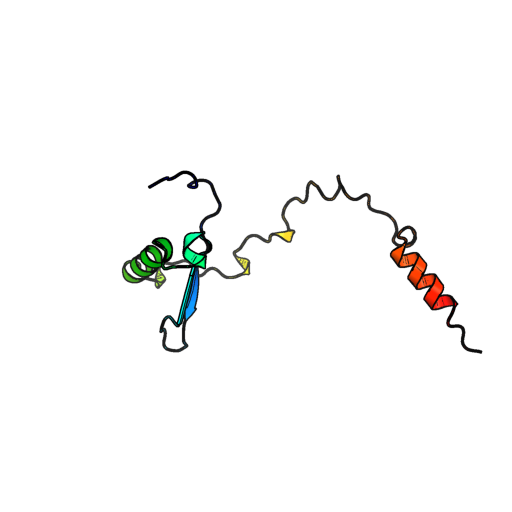00 75.38 90 PHE A O 1
ATOM 698 N N . ARG A 1 91 ? 9.535 -19.367 -32.750 1.00 66.88 91 ARG A N 1
ATOM 699 C CA . ARG A 1 91 ? 9.679 -20.456 -33.737 1.00 66.88 91 ARG A CA 1
ATOM 700 C C . ARG A 1 91 ? 8.757 -21.643 -33.451 1.00 66.88 91 ARG A C 1
ATOM 702 O O . ARG A 1 91 ? 8.092 -22.120 -34.364 1.00 66.88 91 ARG A O 1
ATOM 709 N N . LYS A 1 92 ? 8.631 -22.032 -32.177 1.00 64.50 92 LYS A N 1
ATOM 710 C CA . LYS A 1 92 ? 7.725 -23.112 -31.747 1.00 64.50 92 LYS A CA 1
ATOM 711 C C . LYS A 1 92 ? 6.254 -22.830 -32.063 1.00 64.50 92 LYS A C 1
ATOM 713 O O . LYS A 1 92 ? 5.511 -23.759 -32.343 1.00 64.50 92 LYS A O 1
ATOM 718 N N . LYS A 1 93 ? 5.816 -21.563 -32.030 1.00 59.72 93 LYS A N 1
ATOM 719 C CA . LYS A 1 93 ? 4.434 -21.203 -32.390 1.00 59.72 93 LYS A CA 1
ATOM 720 C C . LYS A 1 93 ? 4.187 -21.310 -33.891 1.00 59.72 93 LYS A C 1
ATOM 722 O O . LYS A 1 93 ? 3.135 -21.804 -34.270 1.00 59.72 93 LYS A O 1
ATOM 727 N N . LYS A 1 94 ? 5.170 -20.941 -34.722 1.00 57.59 94 LYS A N 1
ATOM 728 C CA . LYS A 1 94 ? 5.093 -21.141 -36.177 1.00 57.59 94 LYS A CA 1
ATOM 729 C C . LYS A 1 94 ? 4.944 -22.620 -36.540 1.00 57.59 94 LYS A C 1
ATOM 731 O O . LYS A 1 94 ? 4.105 -22.956 -37.361 1.00 57.59 94 LYS A O 1
ATOM 736 N N . GLU A 1 95 ? 5.714 -23.508 -35.914 1.00 56.44 95 GLU A N 1
ATOM 737 C CA . GLU A 1 95 ? 5.612 -24.954 -36.177 1.00 56.44 95 GLU A CA 1
ATOM 738 C C . GLU A 1 95 ? 4.239 -25.528 -35.797 1.00 56.44 95 GLU A C 1
ATOM 740 O O . GLU A 1 95 ? 3.713 -26.370 -36.517 1.00 56.44 95 GLU A O 1
ATOM 745 N N . ILE A 1 96 ? 3.621 -25.033 -34.721 1.00 57.78 96 ILE A N 1
ATOM 746 C CA . ILE A 1 96 ? 2.268 -25.444 -34.316 1.00 57.78 96 ILE A CA 1
ATOM 747 C C . ILE A 1 96 ? 1.210 -24.892 -35.286 1.00 57.78 96 ILE A C 1
ATOM 749 O O . ILE A 1 96 ? 0.252 -25.590 -35.598 1.00 57.78 96 ILE A O 1
ATOM 753 N N . GLU A 1 97 ? 1.389 -23.676 -35.807 1.00 52.78 97 GLU A N 1
ATOM 754 C CA . GLU A 1 97 ? 0.443 -23.040 -36.736 1.00 52.78 97 GLU A CA 1
ATOM 755 C C . GLU A 1 97 ? 0.468 -23.678 -38.142 1.00 52.78 97 GLU A C 1
ATOM 757 O O . GLU A 1 97 ? -0.570 -23.759 -38.790 1.00 52.78 97 GLU A O 1
ATOM 762 N N . TYR A 1 98 ? 1.612 -24.222 -38.586 1.00 52.03 98 TYR A N 1
ATOM 763 C CA . TYR A 1 98 ? 1.731 -24.946 -39.866 1.00 52.03 98 TYR A CA 1
ATOM 764 C C . TYR A 1 98 ? 1.543 -26.473 -39.769 1.00 52.03 98 TYR A C 1
ATOM 766 O O . TYR A 1 98 ? 1.487 -27.131 -40.804 1.00 52.03 98 TYR A O 1
ATOM 774 N N . MET A 1 99 ? 1.424 -27.052 -38.567 1.00 46.19 99 MET A N 1
ATOM 775 C CA . MET A 1 99 ? 1.011 -28.458 -38.378 1.00 46.19 99 MET A CA 1
ATOM 776 C C . MET A 1 99 ? -0.503 -28.626 -38.170 1.00 46.19 99 MET A C 1
ATOM 778 O O . MET A 1 99 ? -0.988 -29.750 -38.062 1.00 46.19 99 MET A O 1
ATOM 782 N N . VAL A 1 100 ? -1.263 -27.528 -38.161 1.00 53.34 100 VAL A N 1
ATOM 783 C CA . VAL A 1 100 ? -2.729 -27.537 -38.237 1.00 53.34 100 VAL A CA 1
ATOM 784 C C . VAL A 1 100 ? -3.141 -27.075 -39.638 1.00 53.34 100 VAL A C 1
ATOM 786 O O . VAL A 1 100 ? -3.699 -25.999 -39.818 1.00 53.34 100 VAL A O 1
ATOM 789 N N . THR A 1 101 ? -2.844 -27.873 -40.666 1.00 45.53 101 THR A N 1
ATOM 790 C CA . THR A 1 101 ? -3.540 -27.747 -41.957 1.00 45.53 101 THR A CA 1
ATOM 791 C C . THR A 1 101 ? -4.890 -28.466 -41.871 1.00 45.53 101 THR A C 1
ATOM 793 O O . THR A 1 101 ? -4.902 -29.662 -41.570 1.00 45.53 101 THR A O 1
ATOM 796 N N . PRO A 1 102 ? -6.029 -27.803 -42.145 1.00 50.16 102 PRO A N 1
ATOM 797 C CA . PRO A 1 102 ? -7.253 -28.502 -42.507 1.00 50.16 102 PRO A CA 1
ATOM 798 C C . PRO A 1 102 ? -7.130 -29.042 -43.942 1.00 50.16 102 PRO A C 1
ATOM 800 O O . PRO A 1 102 ? -6.760 -28.281 -44.831 1.00 50.16 102 PRO A O 1
ATOM 803 N N . ALA A 1 103 ? -7.442 -30.338 -44.074 1.00 40.94 103 ALA A N 1
ATOM 804 C CA . ALA A 1 103 ? -7.883 -31.120 -45.244 1.00 40.94 103 ALA A CA 1
ATOM 805 C C . ALA A 1 103 ? -7.363 -30.748 -46.647 1.00 40.94 103 ALA A C 1
ATOM 807 O O . ALA A 1 103 ? -7.803 -29.720 -47.205 1.00 40.94 103 ALA A O 1
#

Sequence (103 aa):
MQTSHLKNKPHEINCSVSCDGKILSMVCTCKAGLGEKCMHIFGTLLCCTLINLNTLPMLSCTDVKCSWKKDHKRVPETYVPRPIEEHSCFRKKKEIEYMVTPA

Radius of gyration: 25.09 Å; chains: 1; bounding box: 41×51×66 Å

Organism: NCBI:txid144406

Foldseek 3Di:
DDPPPPPPDDWDKDWDADPVRHTPDIAIPDPCSVPDDDVVVVVVVVCVVVDDPVPDDDDDPVNPPDPVPPPPVCPVVPDDDDDPCPDPVSVVVVVVVVVPDDD

pLDDT: mean 74.57, std 13.22, range [39.09, 92.12]